Protein AF-A0AAC8WLU9-F1 (afdb_mo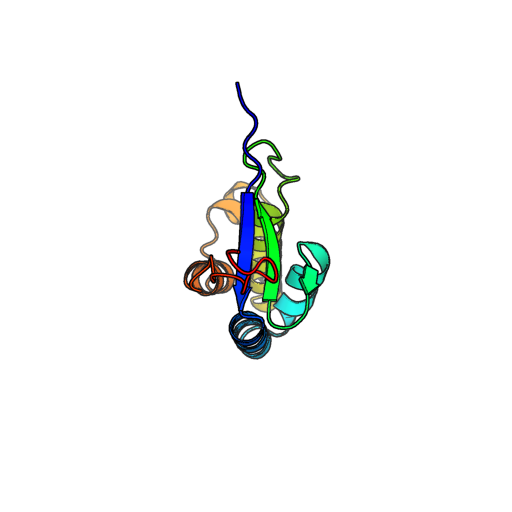nomer_lite)

Secondary structure (DSSP, 8-state):
-PPP-EEEEEEHHHHHHHHHH-GGGHHHHHHH-EEETTEEEEEE-TT-GGG-HHHHHHHHHHHHHHHHHT----SHHHHHH---HHHHHHHTS-----PPPSS---

pLDDT: mean 85.5, std 12.67, range [46.03, 96.12]

Radius of gyration: 15.37 Å; chains: 1; bounding box: 30×42×40 Å

Structure (mmCIF, N/CA/C/O backbone):
data_AF-A0AAC8WLU9-F1
#
_entry.id   AF-A0AAC8WLU9-F1
#
loop_
_atom_site.group_PDB
_atom_site.id
_atom_site.type_symbol
_atom_site.label_atom_id
_atom_site.label_alt_id
_atom_site.label_comp_id
_atom_site.label_asym_id
_atom_site.label_entity_id
_atom_site.label_seq_id
_atom_site.pdbx_PDB_ins_code
_atom_site.Cartn_x
_atom_site.Cartn_y
_atom_site.Cartn_z
_atom_site.occupancy
_atom_site.B_iso_or_equiv
_atom_site.auth_seq_id
_atom_site.auth_comp_id
_atom_site.auth_asym_id
_atom_site.auth_atom_id
_atom_site.pdbx_PDB_model_num
ATOM 1 N N . MET A 1 1 ? 19.879 12.336 -20.826 1.00 50.16 1 MET A N 1
ATOM 2 C CA . MET A 1 1 ? 19.418 11.587 -19.641 1.00 50.16 1 MET A CA 1
ATOM 3 C C . MET A 1 1 ? 18.459 10.530 -20.140 1.00 50.16 1 MET A C 1
ATOM 5 O O . MET A 1 1 ? 17.576 10.876 -20.915 1.00 50.16 1 MET A O 1
ATOM 9 N N . SER A 1 2 ? 18.686 9.262 -19.813 1.00 57.41 2 SER A N 1
ATOM 10 C CA . SER A 1 2 ? 17.682 8.214 -20.011 1.00 57.41 2 SER A CA 1
ATOM 11 C C . SER A 1 2 ? 16.638 8.361 -18.910 1.00 57.41 2 SER A C 1
ATOM 13 O O . SER A 1 2 ? 17.018 8.429 -17.747 1.00 57.41 2 SER A O 1
ATOM 15 N N . MET A 1 3 ? 15.363 8.460 -19.276 1.00 61.41 3 MET A N 1
ATOM 16 C CA . MET A 1 3 ? 14.264 8.374 -18.314 1.00 61.41 3 MET A CA 1
ATOM 17 C C . MET A 1 3 ? 14.097 6.904 -17.938 1.00 61.41 3 MET A C 1
ATOM 19 O O . MET A 1 3 ? 13.942 6.064 -18.828 1.00 61.41 3 MET A O 1
ATOM 23 N N . THR A 1 4 ? 14.166 6.602 -16.649 1.00 65.69 4 THR A N 1
ATOM 24 C CA . THR A 1 4 ? 13.899 5.278 -16.092 1.00 65.69 4 THR A CA 1
ATOM 25 C C . THR A 1 4 ? 12.494 5.283 -15.507 1.00 65.69 4 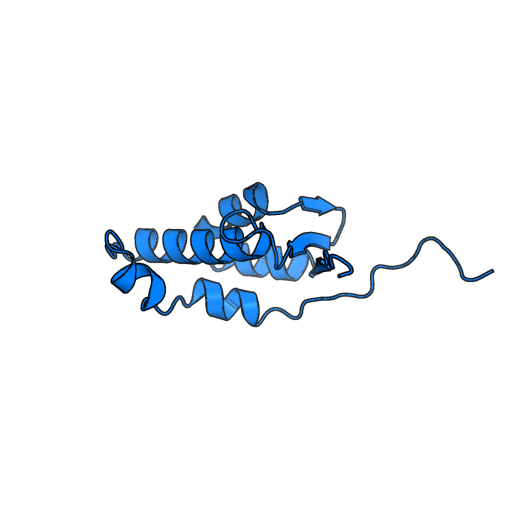THR A C 1
ATOM 27 O O . THR A 1 4 ? 12.159 6.117 -14.676 1.00 65.69 4 THR A O 1
ATOM 30 N N . VAL A 1 5 ? 11.643 4.399 -16.023 1.00 74.75 5 VAL A N 1
ATOM 31 C CA . VAL A 1 5 ? 10.317 4.118 -15.470 1.00 74.75 5 VAL A CA 1
ATOM 32 C C . VAL A 1 5 ? 10.352 2.659 -15.072 1.00 74.75 5 VAL A C 1
ATOM 34 O O . VAL A 1 5 ? 10.520 1.793 -15.937 1.00 74.75 5 VAL A O 1
ATOM 37 N N . ASP A 1 6 ? 10.213 2.403 -13.779 1.00 82.75 6 ASP A N 1
ATOM 38 C CA . ASP A 1 6 ? 10.225 1.056 -13.241 1.00 82.75 6 ASP A CA 1
ATOM 39 C C . ASP A 1 6 ? 8.797 0.549 -13.059 1.00 82.75 6 ASP A C 1
ATOM 41 O O . ASP A 1 6 ? 7.855 1.289 -12.771 1.00 82.75 6 ASP A O 1
ATOM 45 N N . VAL A 1 7 ? 8.625 -0.757 -13.237 1.00 86.12 7 VAL A N 1
ATOM 46 C CA . VAL A 1 7 ? 7.377 -1.439 -12.898 1.00 86.12 7 VAL A CA 1
ATOM 47 C C . VAL A 1 7 ? 7.654 -2.312 -11.689 1.00 86.12 7 VAL A C 1
ATOM 49 O O . VAL A 1 7 ? 8.342 -3.333 -11.783 1.00 86.12 7 VAL A O 1
ATOM 52 N N . LYS A 1 8 ? 7.095 -1.915 -10.547 1.00 89.44 8 LYS A N 1
ATOM 53 C CA . LYS A 1 8 ? 7.104 -2.720 -9.329 1.00 89.44 8 LYS A CA 1
ATOM 54 C C . LYS A 1 8 ? 5.990 -3.752 -9.418 1.00 89.44 8 LYS A C 1
ATOM 56 O O . LYS A 1 8 ? 4.890 -3.474 -9.900 1.00 89.44 8 LYS A O 1
ATOM 61 N N . ASN A 1 9 ? 6.282 -4.958 -8.947 1.00 90.62 9 ASN A N 1
ATOM 62 C CA . ASN A 1 9 ? 5.292 -6.016 -8.846 1.00 90.62 9 ASN A CA 1
ATOM 63 C C . ASN A 1 9 ? 5.319 -6.664 -7.459 1.00 90.62 9 ASN A C 1
ATOM 65 O O . ASN A 1 9 ? 6.379 -6.778 -6.841 1.00 90.62 9 ASN A O 1
ATOM 69 N N . TYR A 1 10 ? 4.146 -7.094 -7.011 1.00 92.12 10 TYR A N 1
ATOM 70 C CA . TYR A 1 10 ? 3.901 -7.715 -5.713 1.00 92.12 10 TYR A CA 1
ATOM 71 C C . TYR A 1 10 ? 3.063 -8.974 -5.909 1.00 92.12 10 TYR A C 1
ATOM 73 O O . TYR A 1 10 ? 2.269 -9.052 -6.852 1.00 92.12 10 TYR A O 1
ATOM 81 N N . ASN A 1 11 ? 3.203 -9.960 -5.023 1.00 92.12 11 ASN A N 1
ATOM 82 C CA . ASN A 1 11 ? 2.297 -11.099 -5.032 1.00 92.12 11 ASN A CA 1
ATOM 83 C C . ASN A 1 11 ? 0.906 -10.620 -4.618 1.00 92.12 11 ASN A C 1
ATOM 85 O O . ASN A 1 11 ? 0.743 -9.961 -3.591 1.00 92.12 11 ASN A O 1
ATOM 89 N N . LYS A 1 12 ? -0.116 -10.984 -5.391 1.00 92.88 12 LYS A N 1
ATOM 90 C CA . LYS A 1 12 ? -1.498 -10.640 -5.066 1.00 92.88 12 LYS A CA 1
ATOM 91 C C . LYS A 1 12 ? -1.895 -11.144 -3.677 1.00 92.88 12 LYS A C 1
ATOM 93 O O . LYS A 1 12 ? -2.653 -10.465 -3.002 1.00 92.88 12 LYS A O 1
ATOM 98 N N . LYS A 1 13 ? -1.378 -12.296 -3.234 1.00 93.44 13 LYS A N 1
ATOM 99 C CA . LYS A 1 13 ? -1.672 -12.833 -1.897 1.00 93.44 13 LYS A CA 1
ATOM 100 C C . LYS A 1 13 ? -1.221 -11.890 -0.787 1.00 93.44 13 LYS A C 1
ATOM 102 O O . LYS A 1 13 ? -1.984 -11.693 0.149 1.00 93.44 13 LYS A O 1
ATOM 107 N N . ASP A 1 14 ? -0.046 -11.283 -0.929 1.00 94.12 14 ASP A N 1
ATOM 108 C CA . ASP A 1 14 ? 0.492 -10.347 0.061 1.00 94.12 14 ASP A CA 1
ATOM 109 C C . ASP A 1 14 ? -0.376 -9.082 0.118 1.00 94.12 14 ASP A C 1
ATOM 111 O O . ASP A 1 14 ? -0.737 -8.614 1.195 1.00 94.12 14 ASP A O 1
ATOM 115 N N . ILE A 1 15 ? -0.803 -8.582 -1.049 1.00 94.88 15 ILE A N 1
ATOM 116 C CA . ILE A 1 15 ? -1.727 -7.442 -1.140 1.00 94.88 15 ILE A CA 1
ATOM 117 C C . ILE A 1 15 ? -3.110 -7.795 -0.574 1.00 94.88 15 ILE A C 1
ATOM 119 O O . ILE A 1 15 ? -3.698 -7.009 0.162 1.00 94.88 15 ILE A O 1
ATOM 123 N N . ASP A 1 16 ? -3.629 -8.990 -0.853 1.00 95.06 16 ASP A N 1
ATOM 124 C CA . ASP A 1 16 ? -4.906 -9.460 -0.309 1.00 95.06 16 ASP A CA 1
ATOM 125 C C . ASP A 1 16 ? -4.839 -9.624 1.223 1.00 95.06 16 ASP A C 1
ATOM 127 O O . ASP A 1 16 ? -5.824 -9.368 1.918 1.00 95.06 16 ASP A O 1
ATOM 131 N N . GLU A 1 17 ? -3.703 -10.061 1.777 1.00 95.81 17 GLU A N 1
ATOM 132 C CA . GLU A 1 17 ? -3.466 -10.121 3.225 1.00 95.81 17 GLU A CA 1
ATOM 133 C C . GLU A 1 17 ? -3.369 -8.726 3.847 1.00 95.81 17 GLU A C 1
ATOM 135 O O . GLU A 1 17 ? -3.988 -8.482 4.888 1.00 95.81 17 GLU A O 1
ATOM 140 N N . PHE A 1 18 ? -2.690 -7.796 3.175 1.00 95.88 18 PHE A N 1
ATOM 141 C CA . PHE A 1 18 ? -2.646 -6.393 3.570 1.00 95.88 18 PHE A CA 1
ATOM 142 C C . PHE A 1 18 ? -4.052 -5.777 3.603 1.00 95.88 18 PHE A C 1
ATOM 144 O O . PHE A 1 18 ? -4.458 -5.228 4.626 1.00 95.88 18 PHE A O 1
ATOM 151 N N . ILE A 1 19 ? -4.847 -5.951 2.542 1.00 95.75 19 ILE A N 1
ATOM 152 C CA . ILE A 1 19 ? -6.225 -5.437 2.459 1.00 95.75 19 ILE A CA 1
ATOM 153 C C . ILE A 1 19 ? -7.124 -6.071 3.528 1.00 95.75 19 ILE A C 1
ATOM 155 O O . ILE A 1 19 ? -8.000 -5.406 4.073 1.00 95.75 19 ILE A O 1
ATOM 159 N N . LYS A 1 20 ? -6.930 -7.348 3.882 1.00 96.12 20 LYS A N 1
ATOM 160 C CA . LYS A 1 20 ? -7.677 -7.963 4.996 1.00 96.12 20 LYS A CA 1
ATOM 161 C C . LYS A 1 20 ? -7.356 -7.310 6.338 1.00 96.12 20 LYS A C 1
ATOM 163 O O . LYS A 1 20 ? -8.255 -7.200 7.169 1.00 96.12 20 LYS A O 1
ATOM 168 N N . LYS A 1 21 ? -6.096 -6.922 6.556 1.00 95.62 21 LYS A N 1
ATOM 169 C CA . LYS A 1 21 ? -5.658 -6.215 7.767 1.00 95.62 21 LYS A CA 1
ATOM 170 C C . LYS A 1 21 ? -6.158 -4.766 7.780 1.00 95.62 21 LYS A C 1
ATOM 172 O O . LYS A 1 21 ? -6.571 -4.296 8.833 1.00 95.62 21 LYS A O 1
ATOM 177 N N . TYR A 1 22 ? -6.178 -4.116 6.617 1.00 95.00 22 TYR A N 1
ATOM 178 C CA . TYR A 1 22 ? -6.569 -2.717 6.424 1.00 95.00 22 TYR A CA 1
ATOM 179 C C . TYR A 1 22 ? -7.651 -2.592 5.332 1.00 95.00 22 TYR A C 1
ATOM 181 O O . TYR A 1 22 ? -7.339 -2.263 4.186 1.00 95.00 22 TYR A O 1
ATOM 189 N N . PRO A 1 23 ? -8.935 -2.878 5.624 1.00 93.75 23 PRO A N 1
ATOM 190 C CA . PRO A 1 23 ? -9.982 -2.972 4.595 1.00 93.75 23 PRO A CA 1
ATOM 191 C C . PRO A 1 23 ? -10.229 -1.690 3.785 1.00 93.75 23 PRO A C 1
ATOM 193 O O . PRO A 1 23 ? -10.616 -1.758 2.618 1.00 93.75 23 PRO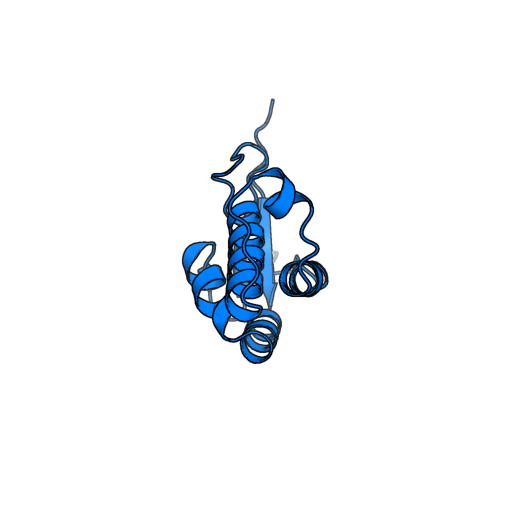 A O 1
ATOM 196 N N . ASN A 1 24 ? -9.987 -0.526 4.385 1.00 92.19 24 ASN A N 1
ATOM 197 C CA . ASN A 1 24 ? -10.038 0.798 3.755 1.00 92.19 24 ASN A CA 1
ATOM 198 C C . ASN A 1 24 ? -8.959 1.016 2.683 1.00 92.19 24 ASN A C 1
ATOM 200 O O . ASN A 1 24 ? -9.159 1.836 1.791 1.00 92.19 24 ASN A O 1
ATOM 204 N N . SER A 1 25 ? -7.859 0.260 2.712 1.00 94.88 25 SER A N 1
ATOM 205 C CA . SER A 1 25 ? -6.779 0.375 1.723 1.00 94.88 25 SER A CA 1
ATOM 206 C C . SER A 1 25 ? -7.139 -0.166 0.336 1.00 94.88 25 SER A C 1
ATOM 208 O O . SER A 1 25 ? -6.464 0.147 -0.643 1.00 94.88 25 SER A O 1
ATOM 210 N N . LYS A 1 26 ? -8.205 -0.973 0.224 1.00 94.94 26 LYS A N 1
ATOM 211 C CA . LYS A 1 26 ? -8.582 -1.653 -1.024 1.00 94.94 26 LYS A CA 1
ATOM 212 C C . LYS A 1 26 ? -8.715 -0.687 -2.204 1.00 94.94 26 LYS A C 1
ATOM 214 O O . LYS A 1 26 ? -8.202 -0.959 -3.286 1.00 94.94 26 LYS A O 1
ATOM 219 N N . GLU A 1 27 ? -9.401 0.431 -1.984 1.00 94.69 27 GLU A N 1
ATOM 220 C CA . GLU A 1 27 ? -9.643 1.432 -3.026 1.00 94.69 27 GLU A CA 1
ATOM 221 C C . GLU A 1 27 ? -8.337 2.108 -3.480 1.00 94.69 27 GLU A C 1
ATOM 223 O O . GLU A 1 27 ? -8.217 2.485 -4.644 1.00 94.69 27 GLU A O 1
ATOM 228 N N . CYS A 1 28 ? -7.333 2.211 -2.601 1.00 95.75 28 CYS A N 1
ATOM 229 C CA . CYS A 1 28 ? -6.023 2.774 -2.932 1.00 95.75 28 CYS A CA 1
ATOM 230 C C . CYS A 1 28 ? -5.307 1.911 -3.984 1.00 95.75 28 CYS A C 1
ATOM 232 O O . CYS A 1 28 ? -4.844 2.427 -5.001 1.00 95.75 28 CYS A O 1
ATOM 234 N N . PHE A 1 29 ? -5.296 0.585 -3.802 1.00 95.12 29 PHE A N 1
ATOM 235 C CA . PHE A 1 29 ? -4.690 -0.342 -4.767 1.00 95.12 29 PHE A CA 1
ATOM 236 C C . PHE A 1 29 ? -5.411 -0.346 -6.120 1.00 95.12 29 PHE A C 1
ATOM 238 O O . PHE A 1 29 ? -4.770 -0.417 -7.165 1.00 95.12 29 PHE A O 1
ATOM 245 N N . GLU A 1 30 ? -6.743 -0.249 -6.121 1.00 93.69 30 GLU A N 1
ATOM 246 C CA . GLU A 1 30 ? -7.535 -0.208 -7.358 1.00 93.69 30 GLU A CA 1
ATOM 247 C C . GLU A 1 30 ? -7.321 1.089 -8.161 1.00 93.69 30 GLU A C 1
ATOM 249 O O . GLU A 1 30 ? -7.488 1.080 -9.380 1.00 93.69 30 GLU A O 1
ATOM 254 N N . LYS A 1 31 ? -6.943 2.193 -7.501 1.00 93.62 31 LYS A N 1
ATOM 255 C CA . LYS A 1 31 ? -6.669 3.487 -8.150 1.00 93.62 31 LYS A CA 1
ATOM 256 C C . LYS A 1 31 ? -5.247 3.610 -8.691 1.00 93.62 31 LYS A C 1
ATOM 258 O O . LYS A 1 31 ? -5.064 4.186 -9.760 1.00 93.62 31 LYS A O 1
ATOM 263 N N . CYS A 1 32 ? -4.257 3.102 -7.961 1.00 94.00 32 CYS A N 1
ATOM 264 C CA . CYS A 1 32 ? -2.844 3.366 -8.252 1.00 94.00 32 CYS A CA 1
ATOM 265 C C . CYS A 1 32 ? -2.156 2.274 -9.081 1.00 94.00 32 CYS A C 1
ATOM 267 O O . CYS A 1 32 ? -1.072 2.499 -9.615 1.00 94.00 32 CYS A O 1
ATOM 269 N N . GLY A 1 33 ? -2.757 1.092 -9.209 1.00 93.19 33 GLY A N 1
ATOM 270 C CA . GLY A 1 33 ? -2.143 -0.022 -9.923 1.00 93.19 33 GLY A CA 1
ATOM 271 C C . GLY A 1 33 ? -3.150 -0.962 -10.564 1.00 93.19 33 GLY A C 1
ATOM 272 O O . GLY A 1 33 ? -4.326 -0.649 -10.734 1.00 93.19 33 GLY A O 1
ATOM 273 N N . ALA A 1 34 ? -2.667 -2.135 -10.965 1.00 94.50 34 ALA A N 1
ATOM 274 C CA . ALA A 1 34 ? -3.479 -3.136 -11.639 1.00 94.50 34 ALA A CA 1
ATOM 275 C C . ALA A 1 34 ? -3.168 -4.548 -11.143 1.00 94.50 34 ALA A C 1
ATOM 277 O O . ALA A 1 34 ? -2.011 -4.961 -11.050 1.00 94.50 34 ALA A O 1
ATOM 278 N N . PHE A 1 35 ? -4.220 -5.325 -10.895 1.00 92.62 35 PHE A N 1
ATOM 279 C CA . PHE A 1 35 ? -4.109 -6.755 -10.631 1.00 92.62 35 PHE A CA 1
ATOM 280 C C . PHE A 1 35 ? -4.132 -7.535 -11.945 1.00 92.62 35 PHE A C 1
ATOM 282 O O . PHE A 1 35 ? -5.087 -7.443 -12.718 1.00 92.62 35 PHE A O 1
ATOM 289 N N . LEU A 1 36 ? -3.107 -8.352 -12.176 1.00 90.19 36 LEU A N 1
ATOM 290 C CA . LEU A 1 36 ? -3.011 -9.238 -13.329 1.00 90.19 36 LEU A CA 1
ATOM 291 C C . LEU A 1 36 ? -2.600 -10.638 -12.863 1.00 90.19 36 LEU A C 1
ATOM 293 O O . LEU A 1 36 ? -1.447 -10.896 -12.520 1.00 90.19 36 LEU A O 1
ATOM 297 N N . GLY A 1 37 ? -3.571 -11.555 -12.859 1.00 88.12 37 GLY A N 1
ATOM 298 C CA . GLY A 1 37 ? -3.383 -12.910 -12.343 1.00 88.12 37 GLY A CA 1
ATOM 299 C C . GLY A 1 37 ? -3.042 -12.904 -10.851 1.00 88.12 37 GLY A C 1
ATOM 300 O O . GLY A 1 37 ? -3.778 -12.330 -10.046 1.00 88.12 37 GLY A O 1
ATOM 301 N N . ASP A 1 38 ? -1.920 -13.534 -10.507 1.00 90.75 38 ASP A N 1
ATOM 302 C CA . ASP A 1 38 ? -1.410 -13.649 -9.135 1.00 90.75 38 ASP A CA 1
ATOM 303 C C . ASP A 1 38 ? -0.490 -12.486 -8.728 1.00 90.75 38 ASP A C 1
ATOM 305 O O . ASP A 1 38 ? 0.192 -12.567 -7.706 1.00 90.75 38 ASP A O 1
ATOM 309 N N . TYR A 1 39 ? -0.463 -11.400 -9.504 1.00 91.50 39 TYR A N 1
ATOM 310 C CA . TYR A 1 39 ? 0.415 -10.259 -9.261 1.00 91.50 39 TYR A CA 1
ATOM 311 C C . TYR A 1 39 ? -0.346 -8.934 -9.260 1.00 91.50 39 TYR A C 1
ATOM 313 O O . TYR A 1 39 ? -1.319 -8.748 -9.994 1.00 91.50 39 TYR A O 1
ATOM 321 N N . TYR A 1 40 ? 0.132 -8.007 -8.439 1.00 93.50 40 TYR A N 1
ATOM 322 C CA . TYR A 1 40 ? -0.237 -6.598 -8.455 1.00 93.50 40 TYR A CA 1
ATOM 323 C C . TYR A 1 40 ? 0.917 -5.791 -9.043 1.00 93.50 40 TYR A C 1
ATOM 325 O O . TYR A 1 40 ? 2.070 -5.998 -8.664 1.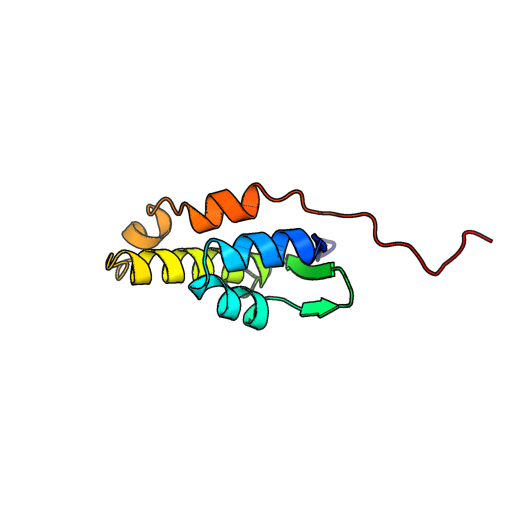00 93.50 40 TYR A O 1
ATOM 333 N N . PHE A 1 41 ? 0.605 -4.892 -9.966 1.00 92.88 41 PHE A N 1
ATOM 334 C CA . PHE A 1 41 ? 1.562 -4.062 -10.682 1.00 92.88 41 PHE A CA 1
ATOM 335 C C . PHE A 1 41 ? 1.316 -2.595 -10.384 1.00 92.88 41 PHE A C 1
ATOM 337 O O . PHE A 1 41 ? 0.174 -2.137 -10.406 1.00 92.88 41 PHE A O 1
ATOM 344 N N . ILE A 1 42 ? 2.399 -1.856 -10.188 1.00 93.25 42 ILE A N 1
ATOM 345 C CA . ILE A 1 42 ? 2.366 -0.411 -10.014 1.00 93.25 42 ILE A CA 1
ATOM 346 C C . ILE A 1 42 ? 3.569 0.209 -10.713 1.00 93.25 42 ILE A C 1
ATOM 348 O O . ILE A 1 42 ? 4.676 -0.336 -10.674 1.00 93.25 42 ILE A O 1
ATOM 352 N N . MET A 1 43 ? 3.334 1.321 -11.403 1.00 90.88 43 MET A N 1
ATOM 353 C CA . MET A 1 43 ? 4.421 2.079 -12.009 1.00 90.88 43 MET A CA 1
ATOM 354 C C . MET A 1 43 ? 5.092 2.936 -10.947 1.00 90.88 43 MET A C 1
ATOM 356 O O . MET A 1 43 ? 4.411 3.574 -10.146 1.00 90.88 43 MET A O 1
ATOM 360 N N . ASP A 1 44 ? 6.416 2.953 -10.986 1.00 88.81 44 ASP A N 1
ATOM 361 C CA . ASP A 1 44 ? 7.243 3.872 -10.226 1.00 88.81 44 ASP A CA 1
ATOM 362 C C . ASP A 1 44 ? 7.998 4.763 -11.213 1.00 88.81 44 ASP A C 1
ATOM 364 O O . ASP A 1 44 ? 8.948 4.345 -11.883 1.00 88.81 44 ASP A O 1
ATOM 368 N N . ASN A 1 45 ? 7.487 5.979 -11.373 1.00 84.44 45 ASN A N 1
ATOM 369 C CA . ASN A 1 45 ? 8.084 6.995 -12.221 1.00 84.44 45 ASN A CA 1
ATOM 370 C C . ASN A 1 45 ? 8.690 8.083 -11.335 1.00 84.44 45 ASN A C 1
ATOM 372 O O . ASN A 1 45 ? 7.986 8.998 -10.910 1.00 84.44 45 ASN A O 1
ATOM 376 N N . GLU A 1 46 ? 10.003 8.019 -11.121 1.00 74.94 46 GLU A N 1
ATOM 377 C CA . GLU A 1 46 ? 10.753 8.979 -10.296 1.00 74.94 46 GLU A CA 1
ATOM 378 C C . GLU A 1 46 ? 10.606 10.443 -10.767 1.00 74.94 46 GLU A C 1
ATOM 380 O O . GLU A 1 46 ? 10.760 11.371 -9.978 1.00 74.94 46 GLU A O 1
ATOM 385 N N . PHE A 1 47 ? 10.254 10.664 -12.039 1.00 76.56 47 PHE A N 1
ATOM 386 C CA . PHE A 1 47 ? 10.013 11.994 -12.611 1.00 76.56 47 PHE A CA 1
ATOM 387 C C . PHE A 1 47 ? 8.539 12.415 -12.589 1.00 76.56 47 PHE A C 1
ATOM 389 O O . PHE A 1 47 ? 8.218 13.521 -13.019 1.00 76.56 47 PHE A O 1
ATOM 396 N N . GLY A 1 48 ? 7.643 11.537 -12.132 1.00 73.62 48 GLY A N 1
ATOM 397 C CA . GLY A 1 48 ? 6.208 11.798 -12.054 1.00 73.62 48 GLY A CA 1
ATOM 398 C C . GLY A 1 48 ? 5.821 12.762 -10.935 1.00 73.62 48 GLY A C 1
ATOM 399 O O . GLY A 1 48 ? 4.714 13.285 -10.969 1.00 73.62 48 GLY A O 1
ATOM 400 N N . GLY A 1 49 ? 6.706 13.013 -9.963 1.00 78.00 49 GLY A N 1
ATOM 401 C CA . GLY A 1 49 ? 6.369 13.806 -8.777 1.00 78.00 49 GLY A CA 1
ATOM 402 C C . GLY A 1 49 ? 5.100 13.266 -8.112 1.00 78.00 49 GLY A C 1
ATOM 403 O O . GLY A 1 49 ? 4.975 12.056 -7.917 1.00 78.00 49 GLY A O 1
ATOM 404 N N . ASP A 1 50 ? 4.135 14.149 -7.871 1.00 77.31 50 ASP A N 1
ATOM 405 C CA . ASP A 1 50 ? 2.833 13.822 -7.269 1.00 77.31 50 ASP A CA 1
ATOM 406 C C . ASP A 1 50 ? 1.925 12.987 -8.195 1.00 77.31 50 ASP A C 1
ATOM 408 O O . ASP A 1 50 ? 0.910 12.443 -7.763 1.00 77.31 50 ASP A O 1
ATOM 412 N N . GLU A 1 51 ? 2.270 12.860 -9.481 1.00 82.25 51 GLU A N 1
ATOM 413 C CA . GLU A 1 51 ? 1.586 11.986 -10.444 1.00 82.25 51 GLU A CA 1
ATOM 414 C C . GLU A 1 51 ? 2.206 10.580 -10.513 1.00 82.25 51 GLU A C 1
ATOM 416 O O . GLU A 1 51 ? 1.731 9.734 -11.276 1.00 82.25 51 GLU A O 1
ATOM 421 N N . ASN A 1 52 ? 3.263 10.299 -9.740 1.00 88.94 52 ASN A N 1
ATOM 422 C CA . ASN A 1 52 ? 3.839 8.959 -9.659 1.00 88.94 52 ASN A CA 1
ATOM 423 C C . ASN A 1 52 ? 2.845 8.006 -8.966 1.00 88.94 52 ASN A C 1
ATOM 425 O O . ASN A 1 52 ? 2.565 8.194 -7.779 1.00 88.94 52 ASN A O 1
ATOM 429 N N . PRO A 1 53 ? 2.343 6.952 -9.644 1.00 92.00 53 PRO A N 1
ATOM 430 C CA . PRO A 1 53 ? 1.346 6.065 -9.052 1.00 92.00 53 PRO A CA 1
ATOM 431 C C . PRO A 1 53 ? 1.823 5.394 -7.763 1.00 92.00 53 PRO A C 1
ATOM 433 O O . PRO A 1 53 ? 1.020 5.208 -6.850 1.00 92.00 53 PRO A O 1
ATOM 436 N N . TYR A 1 54 ? 3.118 5.063 -7.661 1.00 92.50 54 TYR A N 1
ATOM 437 C CA . TYR A 1 54 ? 3.694 4.519 -6.431 1.00 92.50 54 TYR A CA 1
ATOM 438 C C . TYR A 1 54 ? 3.593 5.509 -5.267 1.00 92.50 54 TYR A C 1
ATOM 440 O O . TYR A 1 54 ? 3.077 5.138 -4.217 1.00 92.50 54 TYR A O 1
ATOM 448 N N . THR A 1 55 ? 4.003 6.764 -5.465 1.00 91.44 55 THR A N 1
ATOM 449 C CA . THR A 1 55 ? 3.881 7.823 -4.450 1.00 91.44 55 THR A CA 1
ATOM 450 C C . THR A 1 55 ? 2.421 8.041 -4.052 1.00 91.44 55 THR A C 1
ATOM 452 O O . THR A 1 55 ? 2.095 7.990 -2.869 1.00 91.44 55 THR A O 1
ATOM 455 N N . GLN A 1 56 ? 1.516 8.139 -5.032 1.00 93.12 56 GLN A N 1
ATOM 456 C CA . GLN A 1 56 ? 0.082 8.301 -4.774 1.00 93.12 56 GLN A CA 1
ATOM 457 C C . GLN A 1 56 ? -0.515 7.153 -3.958 1.00 93.12 56 GLN A C 1
ATOM 459 O O . GLN A 1 56 ? -1.423 7.376 -3.159 1.00 93.12 56 GLN A O 1
ATOM 464 N N . LEU A 1 57 ? -0.031 5.920 -4.143 1.00 95.25 57 LEU A N 1
ATOM 465 C CA . LEU A 1 57 ? -0.478 4.797 -3.325 1.00 95.25 57 LEU A CA 1
ATOM 466 C C . LEU A 1 57 ? -0.113 5.025 -1.856 1.00 95.25 57 LEU A C 1
ATOM 468 O O . LEU A 1 57 ? -0.977 4.846 -1.001 1.00 95.25 57 LEU A O 1
ATOM 472 N N . LEU A 1 58 ? 1.127 5.429 -1.567 1.00 94.25 58 LEU A N 1
ATOM 473 C CA . LEU A 1 58 ? 1.574 5.690 -0.195 1.00 94.25 58 LEU A CA 1
ATOM 474 C C . LEU A 1 58 ? 0.749 6.813 0.443 1.00 94.25 58 LEU A C 1
ATOM 476 O O . LEU A 1 58 ? 0.247 6.651 1.556 1.00 94.25 58 LEU A O 1
ATOM 480 N N . ASP A 1 59 ? 0.514 7.895 -0.296 1.00 93.31 59 ASP A N 1
ATOM 481 C CA . ASP A 1 59 ? -0.284 9.021 0.185 1.00 93.31 59 ASP A CA 1
ATOM 482 C C . ASP A 1 59 ? -1.733 8.613 0.465 1.00 93.31 59 ASP A C 1
ATOM 484 O O . ASP A 1 59 ? -2.293 8.929 1.514 1.00 93.31 59 ASP A O 1
ATOM 488 N N . LEU A 1 60 ? -2.353 7.842 -0.432 1.00 95.00 60 LEU A N 1
ATOM 489 C CA . LEU A 1 60 ? -3.716 7.356 -0.228 1.00 95.00 60 LEU A CA 1
ATOM 490 C C . LEU A 1 60 ? -3.823 6.385 0.954 1.00 95.00 60 LEU A C 1
ATOM 492 O O . LEU A 1 60 ? -4.833 6.418 1.660 1.00 95.00 60 LEU A O 1
ATOM 496 N N . LEU A 1 61 ? -2.819 5.533 1.187 1.00 95.81 61 LEU A N 1
ATOM 497 C CA . LEU A 1 61 ? -2.766 4.663 2.369 1.00 95.81 61 LEU A CA 1
ATOM 498 C C . LEU A 1 61 ? -2.684 5.493 3.654 1.00 95.81 61 LEU A C 1
ATOM 500 O O . LEU A 1 61 ? -3.463 5.265 4.580 1.00 95.81 61 LEU A O 1
ATOM 504 N N . LYS A 1 62 ? -1.817 6.507 3.665 1.00 94.94 62 LYS A N 1
ATOM 505 C CA . LYS A 1 62 ? -1.674 7.455 4.770 1.00 94.94 62 LYS A CA 1
ATOM 506 C C . LYS A 1 62 ? -2.992 8.179 5.074 1.00 94.94 62 LYS A C 1
ATOM 508 O O . LYS A 1 62 ? -3.450 8.193 6.217 1.00 94.94 62 LYS A O 1
ATOM 513 N N . ILE A 1 63 ? -3.657 8.708 4.044 1.00 93.12 63 ILE A N 1
ATOM 514 C CA . ILE A 1 63 ? -4.967 9.370 4.165 1.00 93.12 63 ILE A CA 1
ATOM 515 C C . ILE A 1 63 ? -6.037 8.394 4.672 1.00 93.12 63 ILE A C 1
ATOM 517 O O . ILE A 1 63 ? -6.890 8.775 5.477 1.00 93.12 63 ILE A O 1
ATOM 521 N N . ALA A 1 64 ? -6.040 7.150 4.187 1.00 94.06 64 ALA A N 1
ATOM 522 C CA . ALA A 1 64 ? -7.006 6.140 4.610 1.00 94.06 64 ALA A CA 1
ATOM 523 C C . ALA A 1 64 ? -6.863 5.810 6.104 1.00 94.06 64 ALA A C 1
ATOM 525 O O . ALA A 1 64 ? -7.878 5.721 6.801 1.00 94.06 64 ALA A O 1
ATOM 526 N N . GLU A 1 65 ? -5.627 5.691 6.593 1.00 94.62 65 GLU A N 1
ATOM 527 C CA . GLU A 1 65 ? -5.325 5.465 8.007 1.00 94.62 65 GLU A CA 1
ATOM 528 C C . GLU A 1 65 ? -5.720 6.661 8.878 1.00 94.62 65 GLU A C 1
ATOM 530 O O . GLU A 1 65 ? -6.412 6.489 9.884 1.00 94.62 65 GLU A O 1
ATOM 535 N N . ALA A 1 66 ? -5.346 7.877 8.475 1.00 93.00 66 ALA A N 1
ATOM 536 C CA . ALA A 1 66 ? -5.678 9.090 9.217 1.00 93.00 66 ALA A CA 1
ATOM 537 C C . ALA A 1 66 ? -7.195 9.269 9.360 1.00 93.00 66 ALA A C 1
ATOM 539 O O . ALA A 1 66 ? -7.695 9.515 10.458 1.00 93.00 66 ALA A O 1
ATOM 540 N N . LYS A 1 67 ? -7.951 9.025 8.280 1.00 91.31 67 LYS A N 1
ATOM 541 C CA . LYS A 1 67 ? -9.423 9.029 8.304 1.00 91.31 67 LYS A CA 1
ATOM 542 C C . LYS A 1 67 ? -9.997 7.984 9.258 1.00 91.31 67 LYS A C 1
ATOM 544 O O . LYS A 1 67 ? -10.964 8.273 9.957 1.00 91.31 67 LYS A O 1
ATOM 549 N N . GLU A 1 68 ? -9.423 6.784 9.300 1.00 90.75 68 GLU A N 1
ATOM 550 C CA . GLU A 1 68 ? -9.849 5.727 10.226 1.00 90.75 68 GLU A CA 1
ATOM 551 C C . GLU A 1 68 ? -9.574 6.104 11.688 1.00 90.75 68 GLU A C 1
ATOM 553 O O . GLU A 1 68 ? -10.414 5.871 12.560 1.00 90.75 68 GLU A O 1
ATOM 558 N N . LYS A 1 69 ? -8.430 6.742 11.949 1.00 91.69 69 LYS A N 1
ATOM 559 C CA . LYS A 1 69 ? -8.027 7.227 13.276 1.00 91.69 69 LYS A CA 1
ATOM 560 C C . LYS A 1 69 ? -8.653 8.582 13.647 1.00 91.69 69 LYS A C 1
ATOM 562 O O . LYS A 1 69 ? -8.456 9.043 14.770 1.00 91.69 69 LYS A O 1
ATOM 567 N N . ASN A 1 70 ? -9.439 9.186 12.749 1.00 91.31 70 ASN A N 1
ATOM 568 C CA . ASN A 1 70 ? -10.025 10.522 12.887 1.00 91.31 70 ASN A CA 1
ATOM 569 C C . ASN A 1 70 ? -8.969 11.601 13.208 1.00 91.31 70 ASN A C 1
ATOM 571 O O . ASN A 1 70 ? -9.181 12.462 14.065 1.00 91.31 70 ASN A O 1
ATOM 575 N N . ILE A 1 71 ? -7.816 11.488 12.548 1.00 90.19 71 ILE A N 1
ATOM 576 C CA . ILE A 1 71 ? -6.709 12.441 12.582 1.00 90.19 71 ILE A CA 1
ATOM 577 C C . ILE A 1 71 ? -6.903 13.412 11.422 1.00 90.19 71 ILE A C 1
ATOM 579 O O . ILE A 1 71 ? -7.176 12.994 10.295 1.00 90.19 71 ILE A O 1
ATOM 583 N N . ASP A 1 72 ? -6.778 14.696 11.726 1.00 87.44 72 ASP A N 1
ATOM 584 C CA . ASP A 1 72 ? -6.822 15.769 10.745 1.00 87.44 72 ASP A CA 1
ATOM 585 C C . ASP A 1 72 ? -5.413 15.996 10.181 1.00 87.44 72 ASP A C 1
ATOM 587 O O . ASP A 1 72 ? -4.463 16.096 10.955 1.00 87.44 72 ASP A O 1
ATOM 591 N N . LEU A 1 73 ? -5.285 16.011 8.854 1.00 84.00 73 LEU A N 1
ATOM 592 C CA . LEU A 1 73 ? -4.026 16.208 8.117 1.00 84.00 73 LEU A CA 1
ATOM 593 C C . LEU A 1 73 ? -4.208 17.347 7.098 1.00 84.00 73 LEU A C 1
ATOM 595 O O . LEU A 1 73 ? -3.858 17.204 5.928 1.00 84.00 73 LEU A O 1
ATOM 599 N N . ASP A 1 74 ? -4.868 18.424 7.526 1.00 79.19 74 ASP A N 1
ATOM 600 C CA . ASP A 1 74 ? -5.275 19.544 6.668 1.00 79.19 74 ASP A CA 1
ATOM 601 C C . ASP A 1 74 ? -4.093 20.428 6.205 1.00 79.19 74 ASP A C 1
ATOM 603 O O . ASP A 1 74 ? -4.214 21.096 5.176 1.00 79.19 74 ASP A O 1
ATOM 607 N N . ASP A 1 75 ? -2.955 20.406 6.911 1.00 81.94 75 ASP A N 1
ATOM 608 C CA . ASP A 1 75 ? -1.726 21.115 6.529 1.00 81.94 75 ASP A CA 1
ATOM 609 C C . ASP A 1 75 ? -0.642 20.145 6.010 1.00 81.94 75 ASP A C 1
ATOM 611 O O . ASP A 1 75 ? -0.481 19.030 6.513 1.00 81.94 75 ASP A O 1
ATOM 615 N N . ASP A 1 76 ? 0.142 20.594 5.019 1.00 77.81 76 ASP A N 1
ATOM 616 C CA . ASP A 1 76 ? 1.199 19.790 4.379 1.00 77.81 76 ASP A CA 1
ATOM 617 C C . ASP A 1 76 ? 2.221 19.254 5.399 1.00 77.81 76 ASP A C 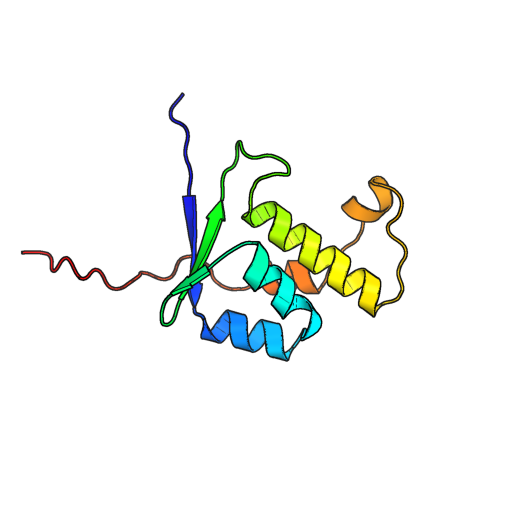1
ATOM 619 O O . ASP A 1 76 ? 2.614 18.091 5.321 1.00 77.81 76 ASP A O 1
ATOM 623 N N . ASP A 1 77 ? 2.631 20.071 6.377 1.00 80.31 77 ASP A N 1
ATOM 624 C CA . ASP A 1 77 ? 3.602 19.663 7.404 1.00 80.31 77 ASP A CA 1
ATOM 625 C C . ASP A 1 77 ? 3.067 18.485 8.240 1.00 80.31 77 ASP A C 1
ATOM 627 O O . ASP A 1 77 ? 3.768 17.487 8.412 1.00 80.31 77 ASP A O 1
ATOM 631 N N . ASP A 1 78 ? 1.802 18.540 8.673 1.00 82.25 78 ASP A N 1
ATOM 632 C CA . ASP A 1 78 ? 1.164 17.451 9.423 1.00 82.25 78 ASP A CA 1
ATOM 633 C C . ASP A 1 78 ? 1.068 16.177 8.571 1.00 82.25 78 ASP A C 1
ATOM 635 O O . ASP A 1 78 ? 1.280 15.068 9.068 1.00 82.25 78 ASP A O 1
ATOM 639 N N . PHE A 1 79 ? 0.795 16.317 7.271 1.00 86.75 79 PHE A N 1
ATOM 640 C CA . PHE A 1 79 ? 0.754 15.189 6.346 1.00 86.75 79 PHE A CA 1
ATOM 641 C C . PHE A 1 79 ? 2.122 14.512 6.188 1.00 86.75 79 PHE A C 1
ATOM 643 O O . PHE A 1 79 ? 2.215 13.279 6.266 1.00 86.75 79 PHE A O 1
ATOM 650 N N . TYR A 1 80 ? 3.191 15.282 5.969 1.00 82.94 80 TYR A N 1
ATOM 651 C CA . TYR A 1 80 ? 4.535 14.728 5.775 1.00 82.94 80 TYR A CA 1
ATOM 652 C C . TYR A 1 80 ? 5.137 14.172 7.071 1.00 82.94 80 TYR A C 1
ATOM 654 O O . TYR A 1 80 ? 5.785 13.124 7.013 1.00 82.94 80 TYR A O 1
ATOM 662 N N . ASP A 1 81 ? 4.852 14.788 8.221 1.00 86.62 81 ASP A N 1
ATOM 663 C CA . ASP A 1 81 ? 5.324 14.335 9.537 1.00 86.62 81 ASP A CA 1
ATOM 664 C C . ASP A 1 81 ? 4.518 13.153 10.101 1.00 86.62 81 ASP A C 1
ATOM 666 O O . ASP A 1 81 ? 4.950 12.494 11.053 1.00 86.62 81 ASP A O 1
ATOM 670 N N . TYR A 1 82 ? 3.353 12.846 9.523 1.00 90.00 82 TYR A N 1
ATOM 671 C CA . TYR A 1 82 ? 2.540 11.724 9.972 1.00 90.00 82 TYR A CA 1
ATOM 672 C C . TYR A 1 82 ? 3.185 10.373 9.627 1.00 90.00 82 TYR A C 1
ATOM 674 O O . TYR A 1 82 ? 3.320 9.991 8.459 1.00 90.00 82 TYR A O 1
ATOM 682 N N . ASP A 1 83 ? 3.541 9.630 10.674 1.00 90.31 83 ASP A N 1
ATOM 683 C CA . ASP A 1 83 ? 4.087 8.278 10.595 1.00 90.31 83 ASP A CA 1
ATOM 684 C C . ASP A 1 83 ? 2.947 7.253 10.470 1.00 90.31 83 ASP A C 1
ATOM 686 O O . ASP A 1 83 ? 2.190 7.009 11.417 1.00 90.31 83 ASP A O 1
ATOM 690 N N . SER A 1 84 ? 2.772 6.712 9.263 1.00 93.31 84 SER A N 1
ATOM 691 C CA . SER A 1 84 ? 1.657 5.826 8.915 1.00 93.31 84 SER A CA 1
ATOM 692 C C . SER A 1 84 ? 2.061 4.360 9.039 1.00 93.31 84 SER A C 1
ATOM 694 O O . SER A 1 84 ? 2.903 3.861 8.289 1.00 93.31 84 SER A O 1
ATOM 696 N N . GLU A 1 85 ? 1.369 3.637 9.920 1.00 94.38 85 GLU A N 1
ATOM 697 C CA . GLU A 1 85 ? 1.541 2.193 10.093 1.00 94.38 85 GLU A CA 1
ATOM 698 C C . GLU A 1 85 ? 1.139 1.413 8.830 1.00 94.38 85 GLU A C 1
ATOM 700 O O . GLU A 1 85 ? 1.691 0.347 8.556 1.00 94.38 85 GLU A O 1
ATOM 705 N N . MET A 1 86 ? 0.158 1.905 8.062 1.00 94.25 86 MET A N 1
ATOM 706 C CA . MET A 1 86 ? -0.251 1.293 6.795 1.00 94.25 86 MET A CA 1
ATOM 707 C C . MET A 1 86 ? 0.832 1.432 5.729 1.00 94.25 86 MET A C 1
ATOM 709 O O . MET A 1 86 ? 1.109 0.458 5.028 1.00 94.25 86 MET A O 1
ATOM 713 N N . VAL A 1 87 ? 1.446 2.614 5.614 1.00 94.94 87 VAL A N 1
ATOM 714 C CA . VAL A 1 87 ? 2.563 2.846 4.687 1.00 94.94 87 VAL A CA 1
ATOM 715 C C . VAL A 1 87 ? 3.745 1.966 5.072 1.00 94.94 87 VAL A C 1
ATOM 717 O O . VAL A 1 87 ? 4.209 1.190 4.239 1.00 94.94 87 VAL A O 1
ATOM 720 N N . GLU A 1 88 ? 4.155 1.983 6.342 1.00 94.06 88 GLU A N 1
ATOM 721 C CA . GLU A 1 88 ? 5.259 1.152 6.830 1.00 94.06 88 GLU A CA 1
ATOM 722 C C . GLU A 1 88 ? 4.983 -0.344 6.589 1.00 94.06 88 GLU A C 1
ATOM 724 O O . GLU A 1 88 ? 5.842 -1.094 6.115 1.00 94.06 88 GLU A O 1
ATOM 729 N N . ALA A 1 89 ? 3.762 -0.809 6.868 1.00 94.69 89 ALA A N 1
ATOM 730 C CA . ALA A 1 89 ? 3.383 -2.196 6.624 1.00 94.69 89 ALA A CA 1
ATOM 731 C C . ALA A 1 89 ? 3.410 -2.566 5.132 1.00 94.69 89 ALA A C 1
ATOM 733 O O . ALA A 1 89 ? 3.735 -3.710 4.812 1.00 94.69 89 ALA A O 1
ATOM 734 N N . PHE A 1 90 ? 3.076 -1.636 4.233 1.00 94.31 90 PHE A N 1
ATOM 735 C CA . PHE A 1 90 ? 3.120 -1.865 2.790 1.00 94.31 90 PHE A CA 1
ATOM 736 C C . PHE A 1 90 ? 4.560 -1.893 2.266 1.00 94.31 90 PHE A C 1
ATOM 738 O O . PHE A 1 90 ? 4.911 -2.798 1.512 1.00 94.31 90 PHE A O 1
ATOM 745 N N . GLU A 1 91 ? 5.413 -0.965 2.702 1.00 92.00 91 GLU A N 1
ATOM 746 C CA . GLU A 1 91 ? 6.827 -0.918 2.299 1.00 92.00 91 GLU A CA 1
ATOM 747 C C . GLU A 1 91 ? 7.622 -2.142 2.775 1.00 92.00 91 GLU A C 1
ATOM 749 O O . GLU A 1 91 ? 8.581 -2.560 2.125 1.00 92.00 91 GLU A O 1
ATOM 754 N N . ASN A 1 92 ? 7.187 -2.768 3.872 1.00 92.19 92 ASN A N 1
ATOM 755 C CA . ASN A 1 92 ? 7.747 -4.025 4.368 1.00 92.19 92 ASN A CA 1
ATOM 756 C C . ASN A 1 92 ? 7.324 -5.266 3.557 1.00 92.19 92 ASN A C 1
ATOM 758 O O . ASN A 1 92 ? 7.848 -6.361 3.791 1.00 92.19 92 ASN A O 1
ATOM 762 N N . ILE A 1 93 ? 6.390 -5.141 2.610 1.00 90.19 93 ILE A N 1
ATOM 763 C CA . ILE A 1 93 ? 6.076 -6.230 1.683 1.00 90.19 93 ILE A CA 1
ATOM 764 C C . ILE A 1 93 ? 7.234 -6.357 0.693 1.00 90.19 93 ILE A C 1
ATOM 766 O O . ILE A 1 93 ? 7.581 -5.408 -0.008 1.00 90.19 93 ILE A O 1
ATOM 770 N N . ASN A 1 94 ? 7.807 -7.558 0.581 1.00 76.50 94 ASN A N 1
ATOM 771 C CA . ASN A 1 94 ? 8.845 -7.828 -0.410 1.00 76.50 94 ASN A CA 1
ATOM 772 C C . ASN A 1 94 ? 8.308 -7.565 -1.827 1.00 76.50 94 ASN A C 1
ATOM 774 O O . ASN A 1 94 ? 7.504 -8.333 -2.353 1.00 76.50 94 ASN A O 1
ATOM 778 N N . GLY A 1 95 ? 8.765 -6.480 -2.450 1.00 66.62 95 GLY A N 1
ATOM 779 C CA . GLY A 1 95 ? 8.519 -6.194 -3.861 1.00 66.62 95 GLY A CA 1
ATOM 780 C C . GLY A 1 95 ? 9.458 -6.972 -4.790 1.00 66.62 95 GLY A C 1
ATOM 781 O O . GLY A 1 95 ? 10.452 -7.554 -4.360 1.00 66.62 95 GLY A O 1
ATOM 782 N N . PHE A 1 96 ? 9.161 -6.932 -6.090 1.00 67.31 96 PHE A N 1
ATOM 783 C CA . PHE A 1 96 ? 9.942 -7.545 -7.176 1.00 67.31 96 PHE A CA 1
ATOM 784 C C . PHE A 1 96 ? 9.963 -9.075 -7.153 1.00 67.31 96 PHE A C 1
ATOM 786 O O . PHE A 1 96 ? 11.013 -9.723 -7.106 1.00 67.31 96 PHE A O 1
ATOM 793 N N . TYR A 1 97 ? 8.788 -9.681 -7.297 1.00 65.50 97 TYR A N 1
ATOM 794 C CA . TYR A 1 97 ? 8.726 -11.099 -7.612 1.00 65.50 97 TYR A CA 1
ATOM 795 C C . TYR A 1 97 ? 9.162 -11.341 -9.062 1.00 65.50 97 TYR A C 1
ATOM 797 O O . TYR A 1 97 ? 8.786 -10.622 -9.994 1.00 65.50 97 TYR A O 1
ATOM 805 N N . LYS A 1 98 ? 9.969 -12.388 -9.275 1.00 63.47 98 LYS A N 1
ATOM 806 C CA . LYS A 1 98 ? 10.306 -12.846 -10.625 1.00 63.47 98 LYS A CA 1
ATOM 807 C C . LYS A 1 98 ? 9.028 -13.371 -11.274 1.00 63.47 98 LYS A C 1
ATOM 809 O O . LYS A 1 98 ? 8.535 -14.436 -10.907 1.00 63.47 98 LYS A O 1
ATOM 814 N N . ILE A 1 99 ? 8.501 -12.620 -12.232 1.00 64.81 99 ILE A N 1
ATOM 815 C CA . ILE A 1 99 ? 7.350 -13.049 -13.021 1.00 64.81 99 ILE A CA 1
ATOM 816 C C . ILE A 1 99 ? 7.827 -14.193 -13.925 1.00 64.81 99 ILE A C 1
ATOM 818 O O . ILE A 1 99 ? 8.846 -14.031 -14.607 1.00 64.81 99 ILE A O 1
ATOM 822 N N . PRO A 1 100 ? 7.144 -15.351 -13.943 1.00 62.31 100 PRO A N 1
ATOM 823 C CA . PRO A 1 100 ? 7.452 -16.419 -14.883 1.00 62.31 100 PRO A CA 1
ATOM 824 C C . PRO A 1 100 ? 7.400 -15.867 -16.312 1.00 62.31 100 PRO A C 1
ATOM 826 O O . PRO A 1 100 ? 6.351 -15.405 -16.766 1.00 62.31 100 PRO A O 1
ATOM 829 N N . SER A 1 101 ? 8.530 -15.866 -17.022 1.00 59.25 101 SER A N 1
ATOM 830 C CA . SER A 1 101 ? 8.544 -15.458 -18.422 1.00 59.25 101 SER A CA 1
ATOM 831 C C . SER A 1 101 ? 7.932 -16.570 -19.269 1.00 59.25 101 SER A C 1
ATOM 833 O O . SER A 1 101 ? 8.369 -17.715 -19.233 1.00 59.25 101 SER A O 1
ATOM 835 N N . TRP A 1 102 ? 6.931 -16.226 -20.078 1.00 58.22 102 TRP A N 1
ATOM 836 C CA . TRP A 1 102 ? 6.424 -17.109 -21.139 1.00 58.22 102 TRP A CA 1
ATOM 837 C C . TRP A 1 102 ? 7.394 -17.206 -22.323 1.00 58.22 102 TRP A C 1
ATOM 839 O O . TRP A 1 102 ? 7.248 -18.061 -23.193 1.00 58.22 102 TRP A O 1
ATOM 849 N N . VAL A 1 103 ? 8.406 -16.335 -22.341 1.00 53.09 103 VAL A N 1
ATOM 850 C CA . VAL A 1 103 ? 9.612 -16.515 -23.138 1.00 53.09 103 VAL A CA 1
ATOM 851 C C . VAL A 1 103 ? 10.434 -17.576 -22.414 1.00 53.09 103 VAL A C 1
ATOM 853 O O . VAL A 1 103 ? 11.188 -17.267 -21.492 1.00 53.09 103 VAL A O 1
ATOM 856 N N . ASN A 1 104 ? 10.216 -18.841 -22.775 1.00 49.50 104 ASN A N 1
ATOM 857 C CA . ASN A 1 104 ? 11.229 -19.864 -22.554 1.00 49.50 104 ASN A CA 1
ATOM 858 C C . ASN A 1 104 ? 12.517 -19.346 -23.206 1.00 49.50 104 ASN A C 1
ATOM 860 O O . ASN A 1 104 ? 12.475 -18.925 -24.363 1.00 49.50 104 ASN A O 1
ATOM 864 N N . GLU A 1 105 ? 13.633 -19.344 -22.478 1.00 52.84 105 GLU A N 1
ATOM 865 C CA . GLU A 1 105 ? 14.946 -19.283 -23.121 1.00 52.84 105 GLU A CA 1
ATOM 866 C C . GLU A 1 105 ? 15.003 -20.468 -24.097 1.00 52.84 105 GLU A C 1
ATOM 868 O O . GLU A 1 105 ? 14.961 -21.626 -23.675 1.00 52.84 105 GLU A O 1
ATOM 873 N N . VAL A 1 106 ? 14.952 -20.167 -25.398 1.00 46.03 106 VAL A N 1
ATOM 874 C CA . VAL A 1 106 ? 15.157 -21.132 -26.487 1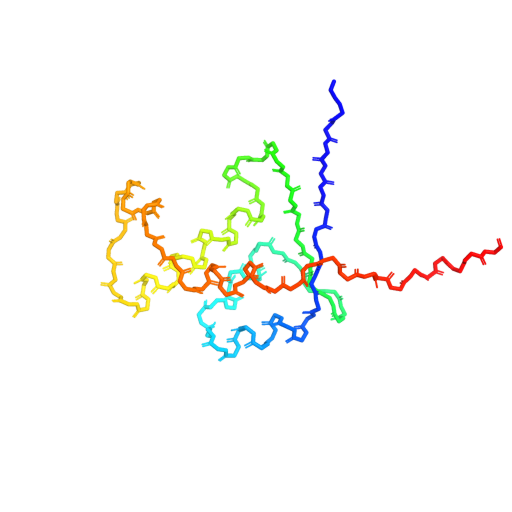.00 46.03 106 VAL A CA 1
ATOM 875 C C . VAL A 1 106 ? 16.647 -21.233 -26.758 1.00 46.03 106 VAL A C 1
ATOM 877 O O . VAL A 1 106 ? 17.286 -20.159 -26.835 1.00 46.03 106 VAL A O 1
#

Organism: NCBI:txid1307443

Sequence (106 aa):
MSMTVDVKNYNKKDIDEFIKKYPNSKECFEKCGAFLGDYYFIMDNEFGGDENPYTQLLDLLKIAEAKEKNIDLDDDDDFYDYDSEMVEAFENINGFYKIPSWVNEV

Foldseek 3Di:
DDFDKDKKKAFVVLVVVLCVVPVLLPVLQVPLWDDDPRMIIGIAGVVCVCPRSVNSSLLSQLVSQCVVVVHDPPDPVSSVPDDGPSSVSVVPGDMDDDDPDPPDPD